Protein AF-A0A6P2C5F6-F1 (afdb_monomer_lite)

Foldseek 3Di:
DDQALAEEEDAAAADDPPVCRVPDDCPRHDDPVVNVVQCVVSVVDDGQEYEYENQQAFDWDQDPNHTYTYFHAQPAFDDCVVPNPPHHNDHDGWDWDDDSPDTDGDD

InterPro domains:
  IPR029052 Metallo-dependent phosphatase-like [SSF56300] (27-79)

pLDDT: mean 85.18, std 13.82, range [38.5, 95.38]

Organism: NCBI:txid2480626

Radius of gyration: 14.14 Å; chains: 1; bounding box: 36×21×36 Å

Secondary structure (DSSP, 8-state):
------EEEESS-S---HHHHHHS-TTTS--HHHHHHHHHHTTTPPPSEEEE-SSS-BEEEEETTEEEEEPPBSS-PPPTTTS--SSB--B-----EEETTEEE---

Structure (mmCIF, N/CA/C/O backbone):
data_AF-A0A6P2C5F6-F1
#
_entry.id   AF-A0A6P2C5F6-F1
#
loop_
_atom_site.group_PDB
_atom_site.id
_atom_site.type_symbol
_atom_site.label_atom_id
_atom_site.label_alt_id
_atom_site.label_comp_id
_atom_site.label_asym_id
_atom_site.label_entity_id
_atom_site.label_seq_id
_atom_site.pdbx_PDB_ins_code
_atom_site.Cartn_x
_atom_site.Cartn_y
_atom_site.Cartn_z
_atom_site.occupancy
_atom_site.B_iso_or_equiv
_atom_site.auth_seq_id
_atom_site.auth_comp_id
_atom_site.auth_asym_id
_atom_site.auth_atom_id
_atom_site.pdbx_PDB_model_num
ATOM 1 N N . MET A 1 1 ? -18.831 -4.381 18.316 1.00 40.81 1 MET A N 1
ATOM 2 C CA . MET A 1 1 ? -18.943 -3.696 17.008 1.00 40.81 1 MET A CA 1
ATOM 3 C C . MET A 1 1 ? -17.934 -2.549 17.002 1.00 40.81 1 MET A C 1
ATOM 5 O O . MET A 1 1 ? -18.033 -1.690 17.869 1.00 40.81 1 MET A O 1
ATOM 9 N N . ARG A 1 2 ? -16.885 -2.589 16.168 1.00 51.09 2 ARG A N 1
ATOM 10 C CA . ARG A 1 2 ? -15.777 -1.612 16.225 1.00 51.09 2 ARG A CA 1
ATOM 11 C C . ARG A 1 2 ? -16.107 -0.435 15.302 1.00 51.09 2 ARG A C 1
ATOM 13 O O . ARG A 1 2 ? -16.281 -0.639 14.106 1.00 51.09 2 ARG A O 1
ATOM 20 N N . ARG A 1 3 ? -16.250 0.773 15.857 1.00 53.28 3 ARG A N 1
ATOM 21 C CA . ARG A 1 3 ? -16.439 2.001 15.067 1.00 53.28 3 ARG A CA 1
ATOM 22 C C . ARG A 1 3 ? -15.180 2.248 14.216 1.00 53.28 3 ARG A C 1
ATOM 24 O O . ARG A 1 3 ? -14.089 2.111 14.769 1.00 53.28 3 ARG A O 1
ATOM 31 N N . PRO A 1 4 ? -15.285 2.601 12.922 1.00 55.50 4 PRO A N 1
ATOM 32 C CA . PRO A 1 4 ? -14.108 2.897 12.115 1.00 55.50 4 PRO A CA 1
ATOM 33 C C . PRO A 1 4 ? -13.413 4.157 12.643 1.00 55.50 4 PRO A C 1
ATOM 35 O O . PRO A 1 4 ? -13.956 5.259 12.578 1.00 55.50 4 PRO A O 1
ATOM 38 N N . THR A 1 5 ? -12.202 4.002 13.169 1.00 66.44 5 THR A N 1
ATOM 39 C CA . THR A 1 5 ? -11.335 5.092 13.638 1.00 66.44 5 THR A CA 1
ATOM 40 C C . THR A 1 5 ? -10.622 5.752 12.450 1.00 66.44 5 THR A C 1
ATOM 42 O O . THR A 1 5 ? -9.413 5.666 12.303 1.00 66.44 5 THR A O 1
ATOM 45 N N . GLY A 1 6 ? -11.378 6.392 11.555 1.00 72.81 6 GLY A N 1
ATOM 46 C CA . GLY A 1 6 ? -10.836 7.276 10.513 1.00 72.81 6 GLY A CA 1
ATOM 47 C C . GLY A 1 6 ? -10.011 6.617 9.393 1.00 72.81 6 GLY A C 1
ATOM 48 O O . GLY A 1 6 ? -9.825 5.401 9.335 1.00 72.81 6 GLY A O 1
ATOM 49 N N . CYS A 1 7 ? -9.546 7.462 8.468 1.00 78.38 7 CYS A N 1
ATOM 50 C CA . CYS A 1 7 ? -8.712 7.098 7.319 1.00 78.38 7 CYS A CA 1
ATOM 51 C C . CYS A 1 7 ? -7.407 7.906 7.339 1.00 78.38 7 CYS A C 1
ATOM 53 O O . CYS A 1 7 ? -7.411 9.064 7.757 1.00 78.38 7 CYS A O 1
ATOM 55 N N . ALA A 1 8 ? -6.316 7.332 6.832 1.00 80.62 8 ALA A N 1
ATOM 56 C CA . ALA A 1 8 ? -5.061 8.046 6.597 1.00 80.62 8 ALA A CA 1
ATOM 57 C C . ALA A 1 8 ? -4.654 7.972 5.118 1.00 80.62 8 ALA A C 1
ATOM 59 O O . ALA A 1 8 ? -4.820 6.940 4.471 1.00 80.62 8 ALA A O 1
ATOM 60 N N . TYR A 1 9 ? -4.088 9.061 4.598 1.00 82.25 9 TYR A N 1
ATOM 61 C CA . TYR A 1 9 ? -3.668 9.181 3.201 1.00 82.25 9 TYR A CA 1
ATOM 62 C C . TYR A 1 9 ? -2.192 9.538 3.133 1.00 82.25 9 TYR A C 1
ATOM 64 O O . TYR A 1 9 ? -1.746 10.456 3.825 1.00 82.25 9 TYR A O 1
ATOM 72 N N . HIS A 1 10 ? -1.427 8.840 2.294 1.00 83.31 10 HIS A N 1
ATOM 73 C CA . HIS A 1 10 ? -0.024 9.181 2.097 1.00 83.31 10 HIS A CA 1
ATOM 74 C C . HIS A 1 10 ? 0.554 8.679 0.771 1.00 83.31 10 HIS A C 1
ATOM 76 O O . HIS A 1 10 ? 0.206 7.608 0.300 1.00 83.31 10 HIS A O 1
ATOM 82 N N . ALA A 1 11 ? 1.523 9.396 0.192 1.00 84.00 11 ALA A N 1
ATOM 83 C CA . ALA A 1 11 ? 2.147 8.997 -1.070 1.00 84.00 11 ALA A CA 1
ATOM 84 C C . ALA A 1 11 ? 2.803 7.604 -1.007 1.00 84.00 11 ALA A C 1
ATOM 86 O O . ALA A 1 11 ? 2.570 6.784 -1.881 1.00 84.00 11 ALA A O 1
ATOM 87 N N . LYS A 1 12 ? 3.590 7.313 0.034 1.00 91.06 12 LYS A N 1
ATOM 88 C CA . LYS A 1 12 ? 4.237 6.006 0.270 1.00 91.06 12 LYS A CA 1
ATOM 89 C C . LYS A 1 12 ? 3.375 5.047 1.096 1.00 91.06 12 LYS A C 1
ATOM 91 O O . LYS A 1 12 ? 2.803 5.523 2.081 1.00 91.06 12 LYS A O 1
ATOM 96 N N . PRO A 1 13 ? 3.376 3.732 0.802 1.00 91.75 13 PRO A N 1
ATOM 97 C CA . PRO A 1 13 ? 2.719 2.752 1.649 1.00 91.75 13 PRO A CA 1
ATOM 98 C C . PRO A 1 13 ? 3.331 2.702 3.046 1.00 91.75 13 PRO A C 1
ATOM 100 O O . PRO A 1 13 ? 4.552 2.708 3.227 1.00 91.75 13 PRO A O 1
ATOM 103 N N . VAL A 1 14 ? 2.453 2.648 4.044 1.00 91.25 14 VAL A N 1
ATOM 104 C CA . VAL A 1 14 ? 2.843 2.642 5.458 1.00 91.25 14 VAL A CA 1
ATOM 105 C C . VAL A 1 14 ? 3.521 1.320 5.827 1.00 91.25 14 VAL A C 1
ATOM 107 O O . VAL A 1 14 ? 4.520 1.302 6.549 1.00 91.25 14 VAL A O 1
ATOM 110 N N . THR A 1 15 ? 3.003 0.205 5.319 1.00 91.31 15 THR A N 1
ATOM 111 C CA . THR A 1 15 ? 3.507 -1.133 5.630 1.00 91.31 15 THR A CA 1
ATOM 112 C C . THR A 1 15 ? 3.193 -2.125 4.506 1.00 91.31 15 THR A C 1
ATOM 114 O O . THR A 1 15 ? 2.517 -1.782 3.534 1.00 91.31 15 THR A O 1
ATOM 117 N N . ALA A 1 16 ? 3.723 -3.333 4.651 1.00 92.06 16 ALA A N 1
ATOM 118 C CA . ALA A 1 16 ? 3.529 -4.505 3.809 1.00 92.06 16 ALA A CA 1
ATOM 119 C C . ALA A 1 16 ? 3.732 -5.768 4.674 1.00 92.06 16 ALA A C 1
ATOM 121 O O . ALA A 1 16 ? 4.208 -5.646 5.809 1.00 92.06 16 ALA A O 1
ATOM 122 N N . PRO A 1 17 ? 3.407 -6.974 4.174 1.00 92.44 17 PRO A N 1
ATOM 123 C CA . PRO A 1 17 ? 3.755 -8.218 4.855 1.00 92.44 17 PRO A CA 1
ATOM 124 C C . PRO A 1 17 ? 5.244 -8.278 5.231 1.00 92.44 17 PRO A C 1
ATOM 126 O O . PRO A 1 17 ? 6.098 -7.801 4.483 1.00 92.44 17 PRO A O 1
ATOM 129 N N . GLY A 1 18 ? 5.561 -8.893 6.375 1.00 89.88 18 GLY A N 1
ATOM 130 C CA . GLY A 1 18 ? 6.914 -8.922 6.953 1.00 89.88 18 GLY A CA 1
ATOM 131 C C . GLY A 1 18 ? 8.045 -9.266 5.967 1.00 89.88 18 GLY A C 1
ATOM 132 O O . GLY A 1 18 ? 9.013 -8.506 5.903 1.00 89.88 18 GLY A O 1
ATOM 133 N N . PRO A 1 19 ? 7.928 -10.333 5.151 1.00 90.62 19 PRO A N 1
ATOM 134 C CA . PRO A 1 19 ? 8.947 -10.675 4.155 1.00 90.62 19 PRO A CA 1
ATOM 135 C C . PRO A 1 19 ? 9.161 -9.583 3.099 1.00 90.62 19 PRO A C 1
ATOM 137 O O . PRO A 1 19 ? 10.295 -9.282 2.737 1.00 90.62 19 PRO A O 1
ATOM 140 N N . GLU A 1 20 ? 8.087 -8.942 2.633 1.00 91.19 20 GLU A N 1
ATOM 141 C CA . GLU A 1 20 ? 8.166 -7.868 1.636 1.00 91.19 20 GLU A CA 1
ATOM 142 C C . GLU A 1 20 ? 8.764 -6.590 2.228 1.00 91.19 20 GLU A C 1
ATOM 144 O O . GLU A 1 20 ? 9.525 -5.885 1.562 1.00 91.19 20 GLU A O 1
ATOM 149 N N . LEU A 1 21 ? 8.431 -6.300 3.488 1.00 89.56 21 LEU A N 1
ATOM 150 C CA . LEU A 1 21 ? 8.971 -5.163 4.217 1.00 89.56 21 LEU A CA 1
ATOM 151 C C . LEU A 1 21 ? 10.476 -5.326 4.475 1.00 89.56 21 LEU A C 1
ATOM 153 O O . LEU A 1 21 ? 11.209 -4.346 4.371 1.00 89.56 21 LEU A O 1
ATOM 157 N N . ALA A 1 22 ? 10.928 -6.548 4.773 1.00 89.00 22 ALA A N 1
ATOM 158 C CA . ALA A 1 22 ? 12.336 -6.869 4.997 1.00 89.00 22 ALA A CA 1
ATOM 159 C C . ALA A 1 22 ? 13.157 -6.907 3.696 1.00 89.00 22 ALA A C 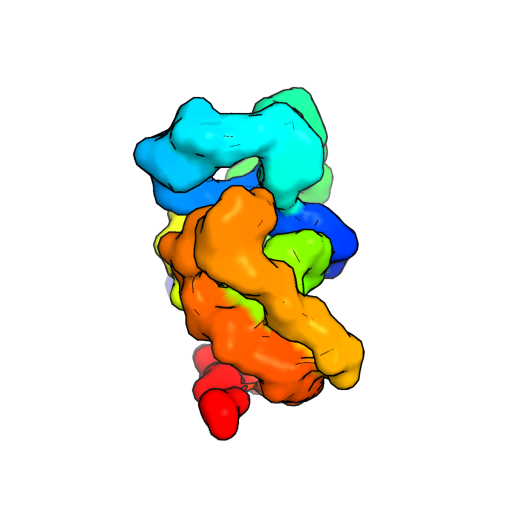1
ATOM 161 O O . ALA A 1 22 ? 14.299 -6.459 3.681 1.00 89.00 22 ALA A O 1
ATOM 162 N N . ALA A 1 23 ? 12.577 -7.412 2.602 1.00 89.62 23 ALA A N 1
ATOM 163 C CA . ALA A 1 23 ? 13.243 -7.497 1.299 1.00 89.62 23 ALA A CA 1
ATOM 164 C C . ALA A 1 23 ? 13.227 -6.170 0.512 1.00 89.62 23 ALA A C 1
ATOM 166 O O . ALA A 1 23 ? 13.926 -6.018 -0.492 1.00 89.62 23 ALA A O 1
ATOM 167 N N . GLY A 1 24 ? 12.380 -5.218 0.909 1.00 86.81 24 GLY A N 1
ATOM 168 C CA . GLY A 1 24 ? 12.231 -3.942 0.227 1.00 86.81 24 GLY A CA 1
ATOM 169 C C . GLY A 1 24 ? 13.394 -2.979 0.492 1.00 86.81 24 GLY A C 1
ATOM 170 O O . GLY A 1 24 ? 13.917 -2.925 1.603 1.00 86.81 24 GLY A O 1
ATOM 171 N N . PRO A 1 25 ? 13.772 -2.141 -0.489 1.00 91.00 25 PRO A N 1
ATOM 172 C CA . PRO A 1 25 ? 14.713 -1.065 -0.244 1.00 91.00 25 PRO A CA 1
ATOM 173 C C . PRO A 1 25 ? 14.105 -0.049 0.742 1.00 91.00 25 PRO A C 1
ATOM 175 O O . PRO A 1 25 ? 12.880 0.140 0.765 1.00 91.00 25 PRO A O 1
ATOM 178 N N . PRO A 1 26 ? 14.940 0.679 1.506 1.00 86.56 26 PRO A N 1
ATOM 179 C CA . PRO A 1 26 ? 14.495 1.502 2.636 1.00 86.56 26 PRO A CA 1
ATOM 180 C C . PRO A 1 26 ? 13.565 2.658 2.241 1.00 86.56 26 PRO A C 1
ATOM 182 O O . PRO A 1 26 ? 12.880 3.224 3.087 1.00 86.56 26 PRO A O 1
ATOM 185 N N . TYR A 1 27 ? 13.516 3.018 0.956 1.00 88.94 27 TYR A N 1
ATOM 186 C CA . TYR A 1 27 ? 12.665 4.090 0.448 1.00 88.94 27 TYR A CA 1
ATOM 187 C C . TYR A 1 27 ? 11.249 3.644 0.053 1.00 88.94 27 TY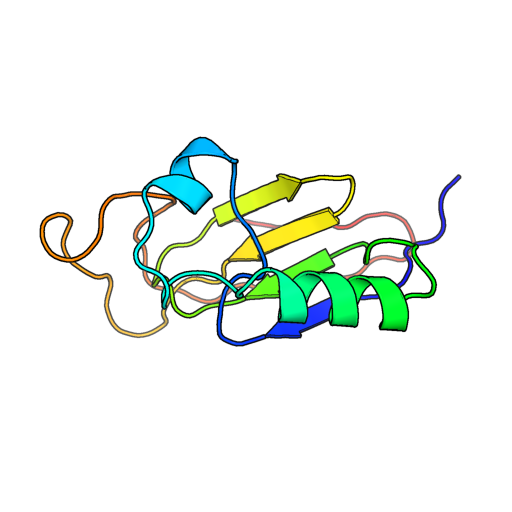R A C 1
ATOM 189 O O . TYR A 1 27 ? 10.410 4.529 -0.139 1.00 88.94 27 TYR A O 1
ATOM 197 N N . ARG A 1 28 ? 10.986 2.330 -0.074 1.00 92.94 28 ARG A N 1
ATOM 198 C CA . ARG A 1 28 ? 9.723 1.780 -0.608 1.00 92.94 28 ARG A CA 1
ATOM 199 C C . ARG A 1 28 ? 8.556 1.927 0.365 1.00 92.94 28 ARG A C 1
ATOM 201 O O . ARG A 1 28 ? 7.457 2.291 -0.045 1.00 92.94 28 ARG A O 1
ATOM 208 N N . PHE A 1 29 ? 8.807 1.654 1.639 1.00 93.75 29 PHE A N 1
ATOM 209 C CA . PHE A 1 29 ? 7.817 1.713 2.711 1.00 93.75 29 PHE A CA 1
ATOM 210 C C . PHE A 1 29 ? 8.187 2.791 3.721 1.00 93.75 29 PHE A C 1
ATOM 212 O O . PHE A 1 29 ? 9.292 3.335 3.702 1.00 93.75 29 PHE A O 1
ATOM 219 N N . TRP A 1 30 ? 7.267 3.107 4.627 1.00 93.06 30 TRP A N 1
ATOM 220 C CA . TRP A 1 30 ? 7.607 3.976 5.746 1.00 93.06 30 TRP A CA 1
ATOM 221 C C . TRP A 1 30 ? 8.685 3.361 6.642 1.00 93.06 30 TRP A C 1
ATOM 223 O O . TRP A 1 30 ? 8.654 2.157 6.912 1.00 93.06 30 TRP A O 1
ATOM 233 N N . PRO A 1 31 ? 9.601 4.183 7.178 1.00 90.75 31 PRO A N 1
ATOM 234 C CA . PRO A 1 31 ? 10.505 3.732 8.218 1.00 90.75 31 PRO A CA 1
ATOM 235 C C . PRO A 1 31 ? 9.729 3.496 9.524 1.00 90.75 31 PRO A C 1
ATOM 237 O O . PRO A 1 31 ? 8.730 4.162 9.815 1.00 90.75 31 PRO A O 1
ATOM 240 N N . THR A 1 32 ? 10.211 2.565 10.349 1.00 89.44 32 THR A N 1
ATOM 241 C CA . THR A 1 32 ? 9.560 2.174 11.614 1.00 89.44 32 THR A CA 1
ATOM 242 C C . THR A 1 32 ? 9.229 3.351 12.547 1.00 89.44 32 THR A C 1
ATOM 244 O O . THR A 1 32 ? 8.102 3.386 13.043 1.00 89.44 32 THR A O 1
ATOM 247 N N . PRO A 1 33 ? 10.100 4.364 12.743 1.00 91.12 33 PRO A N 1
ATOM 248 C CA . PRO A 1 33 ? 9.763 5.517 13.582 1.00 91.12 33 PRO A CA 1
ATOM 249 C C . PRO A 1 33 ? 8.524 6.291 13.105 1.00 91.12 33 PRO A C 1
ATOM 251 O O . PRO A 1 33 ? 7.716 6.731 13.924 1.00 91.12 33 PRO A O 1
ATOM 254 N N . ALA A 1 34 ? 8.329 6.416 11.788 1.00 90.25 34 ALA A N 1
ATOM 255 C CA . ALA A 1 34 ? 7.162 7.093 11.224 1.00 90.25 34 ALA A CA 1
ATOM 256 C C . ALA A 1 34 ? 5.874 6.290 11.467 1.00 90.25 34 ALA A C 1
ATOM 258 O O . ALA A 1 34 ? 4.849 6.870 11.824 1.00 90.25 34 ALA A O 1
ATOM 259 N N . ARG A 1 35 ? 5.939 4.954 11.360 1.00 89.06 35 ARG A N 1
ATOM 260 C CA . ARG A 1 35 ? 4.815 4.062 11.698 1.00 89.06 35 ARG A CA 1
ATOM 261 C C . ARG A 1 35 ? 4.406 4.181 13.166 1.00 89.06 35 ARG A C 1
ATOM 263 O O . ARG A 1 35 ? 3.223 4.322 13.459 1.00 89.06 35 ARG A O 1
ATOM 270 N N . ILE A 1 36 ? 5.379 4.190 14.080 1.00 88.50 36 ILE A N 1
ATOM 271 C CA . ILE A 1 36 ? 5.128 4.354 15.521 1.00 88.50 36 ILE A CA 1
ATOM 272 C C . ILE A 1 36 ? 4.469 5.709 15.799 1.00 88.50 36 ILE A C 1
ATOM 274 O O . ILE A 1 36 ? 3.509 5.790 16.564 1.00 88.50 36 ILE A O 1
ATOM 278 N N . ARG A 1 37 ? 4.953 6.780 15.159 1.00 89.38 37 ARG A N 1
ATOM 279 C CA . ARG A 1 37 ? 4.361 8.115 15.302 1.00 89.38 37 ARG A CA 1
ATOM 280 C C . ARG A 1 37 ? 2.914 8.149 14.811 1.00 89.38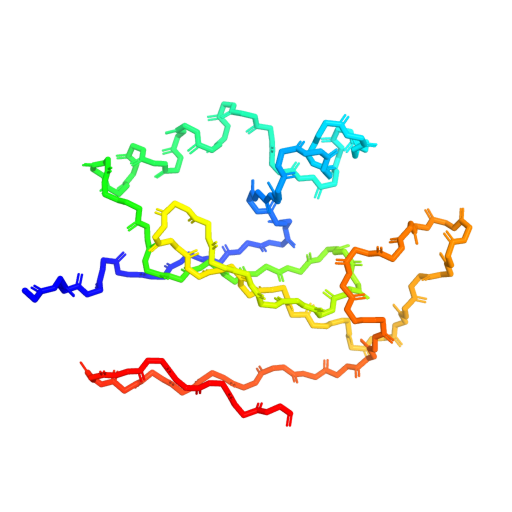 37 ARG A C 1
ATOM 282 O O . ARG A 1 37 ? 2.076 8.731 15.490 1.00 89.38 37 ARG A O 1
ATOM 289 N N . LEU A 1 38 ? 2.617 7.508 13.681 1.00 86.62 38 LEU A N 1
ATOM 290 C CA . LEU A 1 38 ? 1.251 7.402 13.167 1.00 86.62 38 LEU A CA 1
ATOM 291 C C . LEU A 1 38 ? 0.340 6.668 14.154 1.00 86.62 38 LEU A C 1
ATOM 293 O O . LEU A 1 38 ? -0.712 7.189 14.501 1.00 86.62 38 LEU A O 1
ATOM 297 N N . ALA A 1 39 ? 0.770 5.514 14.670 1.00 86.50 39 ALA A N 1
ATOM 298 C CA . ALA A 1 39 ? -0.004 4.762 15.658 1.00 86.50 39 ALA A CA 1
ATOM 299 C C . ALA A 1 39 ? -0.320 5.601 16.911 1.00 86.50 39 ALA A C 1
ATOM 301 O O . ALA A 1 39 ? -1.436 5.557 17.427 1.00 86.50 39 ALA A O 1
ATOM 302 N N . ARG A 1 40 ? 0.632 6.426 17.371 1.00 87.94 40 ARG A N 1
ATOM 303 C CA . ARG A 1 40 ? 0.418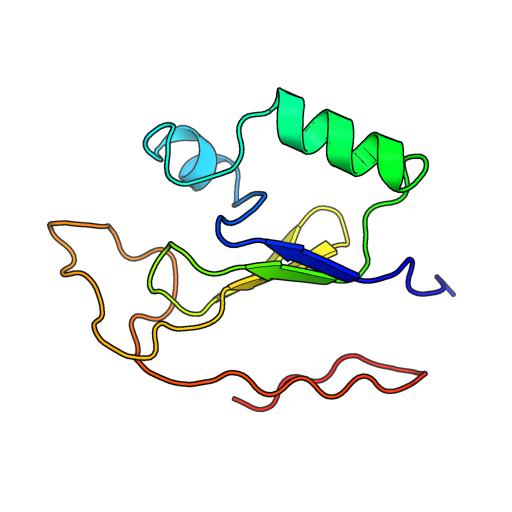 7.355 18.494 1.00 87.94 40 ARG A CA 1
ATOM 304 C C . ARG A 1 40 ? -0.627 8.432 18.188 1.00 87.94 40 ARG A C 1
ATOM 306 O O . ARG A 1 40 ? -1.412 8.751 19.072 1.00 87.94 40 ARG A O 1
ATOM 313 N N . LEU A 1 41 ? -0.669 8.965 16.962 1.00 87.44 41 LEU A N 1
ATOM 314 C CA . LEU A 1 41 ? -1.662 9.977 16.565 1.00 87.44 41 LEU A CA 1
ATOM 315 C C . LEU A 1 41 ? -3.100 9.449 16.614 1.00 87.44 41 LEU A C 1
ATOM 317 O O . LEU A 1 41 ? -4.013 10.210 16.908 1.00 87.44 41 LEU A O 1
ATOM 321 N N . PHE A 1 42 ? -3.297 8.151 16.387 1.00 84.81 42 PHE A N 1
ATOM 322 C CA . PHE A 1 42 ? -4.602 7.503 16.531 1.00 84.81 42 PHE A CA 1
ATOM 323 C C . PHE A 1 42 ? -4.838 6.921 17.941 1.00 84.81 42 PHE A C 1
ATOM 325 O O . PHE A 1 42 ? -5.688 6.050 18.135 1.00 84.81 42 PHE A O 1
ATOM 332 N N . GLY A 1 43 ? -4.075 7.365 18.946 1.00 86.31 43 GLY A N 1
ATOM 333 C CA . GLY A 1 43 ? -4.241 6.916 20.331 1.00 86.31 43 GLY A CA 1
ATOM 334 C C . GLY A 1 43 ? -3.991 5.416 20.518 1.00 86.31 43 GLY A C 1
ATOM 335 O O . GLY A 1 43 ? -4.641 4.783 21.343 1.00 86.31 43 GLY A O 1
ATOM 336 N N . GLY A 1 44 ? -3.108 4.822 19.709 1.00 81.56 44 GLY A N 1
ATOM 337 C CA . GLY A 1 44 ? -2.825 3.383 19.721 1.00 81.56 44 GLY A CA 1
ATOM 338 C C . GLY A 1 44 ? -3.879 2.522 19.022 1.00 81.56 44 GLY A C 1
ATOM 339 O O . GLY A 1 44 ? -3.677 1.320 18.869 1.00 81.56 44 GLY A O 1
ATOM 340 N N . THR A 1 45 ? -4.979 3.112 18.551 1.00 84.19 45 THR A N 1
ATOM 341 C CA . THR A 1 45 ? -5.973 2.401 17.747 1.00 84.19 45 THR A CA 1
ATOM 342 C C . THR A 1 45 ? -5.585 2.514 16.275 1.00 84.19 45 THR A C 1
ATOM 344 O O . THR A 1 45 ? -5.492 3.627 15.778 1.00 84.19 45 THR A O 1
ATOM 347 N N . PRO A 1 46 ? -5.354 1.418 15.535 1.00 82.00 46 PRO A N 1
ATOM 348 C CA . PRO A 1 46 ? -5.051 1.530 14.114 1.00 82.00 46 PRO A CA 1
ATOM 349 C C . PRO A 1 46 ? -6.205 2.199 13.338 1.00 82.00 46 PRO A C 1
ATOM 351 O O . PRO A 1 46 ? -7.377 1.994 13.696 1.00 82.00 46 PRO A O 1
ATOM 354 N N . PRO A 1 47 ? -5.899 2.990 12.289 1.00 88.00 47 PRO A N 1
ATOM 355 C CA . PRO A 1 47 ? -6.919 3.500 11.382 1.00 88.00 47 PRO A CA 1
ATOM 356 C C . PRO A 1 47 ? -7.665 2.345 10.707 1.00 88.00 47 PRO A C 1
ATOM 358 O O . PRO A 1 47 ? -7.123 1.257 10.544 1.00 88.00 47 PRO A O 1
ATOM 361 N N . ALA A 1 48 ? -8.908 2.575 10.287 1.00 88.94 48 ALA A N 1
ATOM 362 C CA . ALA A 1 48 ? -9.664 1.537 9.581 1.00 88.94 48 ALA A CA 1
ATOM 363 C C . ALA A 1 48 ? -9.145 1.326 8.148 1.00 88.94 48 ALA A C 1
ATOM 365 O O . ALA A 1 48 ? -9.155 0.207 7.642 1.00 88.94 48 ALA A O 1
ATOM 366 N N . LEU A 1 49 ? -8.677 2.405 7.511 1.00 90.56 49 LEU A N 1
ATOM 367 C CA . LEU A 1 49 ? -8.191 2.407 6.135 1.00 90.56 49 LEU A CA 1
ATOM 368 C C . LEU A 1 49 ? -6.976 3.332 5.979 1.00 90.56 49 LEU A C 1
ATOM 370 O O . LEU A 1 49 ? -6.964 4.470 6.452 1.00 90.56 49 LEU A O 1
ATOM 374 N N . VAL A 1 50 ? -5.974 2.859 5.249 1.00 93.06 50 VAL A N 1
ATOM 375 C CA . VAL A 1 50 ? -4.800 3.609 4.806 1.00 93.06 50 VAL A CA 1
ATOM 376 C C . VAL A 1 50 ? -4.745 3.556 3.289 1.00 93.06 50 VAL A C 1
ATOM 378 O O . VAL A 1 50 ? -4.649 2.477 2.709 1.00 93.06 50 VAL A O 1
ATOM 381 N N . ILE A 1 51 ? -4.761 4.718 2.644 1.00 94.00 51 ILE A N 1
ATOM 382 C CA . ILE A 1 51 ? -4.681 4.832 1.186 1.00 94.00 51 ILE A CA 1
ATOM 383 C C . ILE A 1 51 ? -3.314 5.380 0.797 1.00 94.00 51 ILE A C 1
ATOM 385 O O . ILE A 1 51 ? -2.873 6.408 1.322 1.00 94.00 51 ILE A O 1
ATOM 389 N N . SER A 1 52 ? -2.635 4.697 -0.124 1.00 94.50 52 SER A N 1
ATOM 390 C CA . SER A 1 52 ? -1.292 5.079 -0.553 1.00 94.50 52 SER A CA 1
ATOM 391 C C . SER A 1 52 ? -0.975 4.816 -2.015 1.00 94.50 52 SER A C 1
ATOM 393 O O . SER A 1 52 ? -1.626 3.999 -2.644 1.00 94.50 52 SER A O 1
ATOM 395 N N . GLY A 1 53 ? 0.050 5.478 -2.553 1.00 91.38 53 GLY A N 1
ATOM 396 C CA . GLY A 1 53 ? 0.550 5.278 -3.918 1.00 91.38 53 GLY A CA 1
ATOM 397 C C . GLY A 1 53 ? 2.015 4.831 -3.937 1.00 91.38 53 GLY A C 1
ATOM 398 O O . GLY A 1 53 ? 2.395 3.892 -3.241 1.00 91.38 53 GLY A O 1
ATOM 399 N N . HIS A 1 54 ? 2.846 5.522 -4.728 1.00 93.88 54 HIS A N 1
ATOM 400 C CA . HIS A 1 54 ? 4.312 5.378 -4.842 1.00 93.88 54 HIS A CA 1
ATOM 401 C C . HIS A 1 54 ? 4.837 4.077 -5.459 1.00 93.88 54 HIS A C 1
ATOM 403 O O . HIS A 1 54 ? 5.842 4.111 -6.160 1.00 93.88 54 HIS A O 1
ATOM 409 N N . VAL A 1 55 ? 4.180 2.940 -5.247 1.00 92.69 55 VAL A N 1
ATOM 410 C CA . VAL A 1 55 ? 4.653 1.647 -5.763 1.00 92.69 55 VAL A CA 1
ATOM 411 C C . VAL A 1 55 ? 4.166 1.332 -7.175 1.00 92.69 55 VAL A C 1
ATOM 413 O O . VAL A 1 55 ? 4.560 0.314 -7.714 1.00 92.69 55 VAL A O 1
ATOM 416 N N . HIS A 1 56 ? 3.334 2.177 -7.797 1.00 94.50 56 HIS A N 1
ATOM 417 C CA . HIS A 1 56 ? 2.822 1.966 -9.166 1.00 94.50 56 HIS A CA 1
ATOM 418 C C . HIS A 1 56 ? 2.122 0.602 -9.356 1.00 94.50 56 HIS A C 1
ATOM 420 O O . HIS A 1 56 ? 2.065 0.058 -10.458 1.00 94.50 56 HIS A O 1
ATOM 426 N N . GLN A 1 57 ? 1.594 0.046 -8.266 1.00 94.69 57 GLN A N 1
ATOM 427 C CA . GLN A 1 57 ? 0.937 -1.252 -8.208 1.00 94.69 57 GLN A CA 1
ATOM 428 C C . GLN A 1 57 ? -0.314 -1.118 -7.349 1.00 94.69 57 GLN A C 1
ATOM 430 O O . GLN A 1 57 ? -0.258 -0.580 -6.244 1.00 94.69 57 GLN A O 1
ATOM 435 N N . TYR A 1 58 ? -1.437 -1.612 -7.861 1.00 95.38 58 TYR A N 1
ATOM 436 C CA . TYR A 1 58 ? -2.678 -1.695 -7.110 1.00 95.38 58 TYR A CA 1
ATOM 437 C C . TYR A 1 58 ? -2.638 -2.886 -6.161 1.00 95.38 58 TYR A C 1
ATOM 439 O O . TYR A 1 58 ? -2.302 -4.000 -6.566 1.00 95.38 58 TYR A O 1
ATOM 447 N N . ARG A 1 59 ? -3.027 -2.686 -4.906 1.00 95.31 59 ARG A N 1
ATOM 448 C CA . ARG A 1 59 ? -3.176 -3.792 -3.958 1.00 95.31 59 ARG A CA 1
ATOM 449 C C . ARG A 1 59 ? -4.111 -3.403 -2.828 1.00 95.31 59 ARG A C 1
ATOM 451 O O . ARG A 1 59 ? -4.042 -2.283 -2.343 1.00 95.31 59 ARG A O 1
ATOM 458 N N . LEU A 1 60 ? -4.947 -4.335 -2.390 1.00 94.75 60 LEU A N 1
ATOM 459 C CA . LEU A 1 60 ? -5.708 -4.217 -1.151 1.00 94.75 60 LEU A CA 1
ATOM 460 C C . LEU A 1 60 ? -5.252 -5.332 -0.212 1.00 94.75 60 LEU A C 1
ATOM 462 O O . LEU A 1 60 ? -5.219 -6.496 -0.606 1.00 94.75 60 LEU A O 1
ATOM 466 N N . LEU A 1 61 ? -4.854 -4.965 0.999 1.00 94.25 61 LEU A N 1
ATOM 467 C CA . LEU A 1 61 ? -4.351 -5.883 2.021 1.00 94.25 61 LEU A CA 1
ATOM 468 C C . LEU A 1 61 ? -4.889 -5.465 3.381 1.00 94.25 61 LEU A C 1
ATOM 470 O O . LEU A 1 61 ? -4.897 -4.282 3.687 1.00 94.25 61 LEU A O 1
ATOM 474 N N . CYS A 1 62 ? -5.277 -6.429 4.208 1.00 93.56 62 CYS A N 1
ATOM 475 C CA . CYS A 1 62 ? -5.633 -6.176 5.598 1.00 93.56 62 CYS A CA 1
ATOM 476 C C . CYS A 1 62 ? -4.450 -6.577 6.486 1.00 93.56 62 CYS A C 1
ATOM 478 O O . CYS A 1 62 ? -4.038 -7.737 6.467 1.00 93.56 62 CYS A O 1
ATOM 480 N N . LEU A 1 63 ? -3.879 -5.624 7.225 1.00 91.75 63 LEU A N 1
ATOM 481 C CA . LEU A 1 63 ? -2.748 -5.841 8.133 1.00 91.75 63 LEU A CA 1
ATOM 482 C C . LEU A 1 63 ? -3.066 -5.207 9.484 1.00 91.75 63 LEU A C 1
ATOM 484 O O . LEU A 1 63 ? -3.471 -4.049 9.542 1.00 91.75 63 LEU A O 1
ATOM 488 N N . ASP A 1 64 ? -2.916 -5.971 10.566 1.00 87.56 64 ASP A N 1
ATOM 489 C CA . ASP A 1 64 ? -3.169 -5.512 11.941 1.00 87.56 64 ASP A CA 1
ATOM 490 C C . ASP A 1 64 ? -4.542 -4.824 12.122 1.00 87.56 64 ASP A C 1
ATOM 492 O O . ASP A 1 64 ? -4.698 -3.854 12.866 1.00 87.56 64 ASP A O 1
ATOM 496 N N . GLY A 1 65 ? -5.558 -5.314 11.399 1.00 87.00 65 GLY A N 1
ATOM 497 C CA . GLY A 1 65 ? -6.918 -4.767 11.415 1.00 87.00 65 GLY A CA 1
ATOM 498 C C . GLY A 1 65 ? -7.101 -3.443 10.660 1.00 87.00 65 GLY A C 1
ATOM 499 O O . GLY A 1 65 ? -8.134 -2.800 10.837 1.00 87.00 65 GLY A O 1
ATOM 500 N N . THR A 1 66 ? -6.120 -3.043 9.847 1.00 90.44 66 THR A N 1
ATOM 501 C CA . THR A 1 66 ? -6.159 -1.887 8.940 1.00 90.44 66 THR A CA 1
ATOM 502 C C . THR A 1 66 ? -6.234 -2.367 7.499 1.00 90.44 66 THR A C 1
ATOM 504 O O . THR A 1 66 ? -5.385 -3.150 7.065 1.00 90.44 66 THR A O 1
ATOM 507 N N . ASP A 1 67 ? -7.184 -1.853 6.723 1.00 93.19 67 ASP A N 1
ATOM 508 C CA . ASP A 1 67 ? -7.147 -2.021 5.273 1.00 93.19 67 ASP A CA 1
ATOM 509 C C . ASP A 1 67 ? -6.114 -1.063 4.671 1.00 93.19 67 ASP A C 1
ATOM 511 O O . ASP A 1 67 ? -6.112 0.136 4.926 1.00 93.19 67 ASP A O 1
ATOM 515 N N . HIS A 1 68 ? -5.215 -1.586 3.852 1.00 94.38 68 HIS A N 1
ATOM 516 C CA . HIS A 1 68 ? -4.194 -0.848 3.127 1.00 94.38 68 HIS A CA 1
ATOM 517 C C . HIS A 1 68 ? -4.516 -0.915 1.637 1.00 94.38 68 HIS A C 1
ATOM 519 O O . HIS A 1 68 ? -4.310 -1.941 0.988 1.00 94.38 68 HIS A O 1
ATOM 525 N N . LEU A 1 69 ? -5.024 0.191 1.099 1.00 95.00 69 LEU A N 1
ATOM 526 C CA . LEU A 1 69 ? -5.309 0.359 -0.318 1.00 95.00 69 LEU A CA 1
ATOM 527 C C . LEU A 1 69 ? -4.137 1.064 -1.000 1.00 95.00 69 LEU A C 1
ATOM 529 O O . LEU A 1 69 ? -3.905 2.256 -0.806 1.00 95.00 69 LEU A O 1
ATOM 533 N N . TRP A 1 70 ? -3.415 0.338 -1.842 1.00 95.19 70 TRP A N 1
ATOM 534 C CA . TRP A 1 70 ? -2.442 0.903 -2.764 1.00 95.19 70 TRP A CA 1
ATOM 535 C C . TRP A 1 70 ? -3.163 1.254 -4.059 1.00 95.19 70 TRP A C 1
ATOM 537 O O . TRP A 1 70 ? -3.659 0.368 -4.756 1.00 95.19 70 TRP A O 1
ATOM 547 N N . VAL A 1 71 ? -3.277 2.545 -4.358 1.00 94.44 71 VAL A N 1
ATOM 548 C CA . VAL A 1 71 ? -3.912 3.024 -5.586 1.00 94.44 71 VAL A CA 1
ATOM 549 C C . VAL A 1 71 ? -2.971 2.833 -6.779 1.00 94.44 71 VAL A C 1
ATOM 551 O O . VAL A 1 71 ? -1.752 2.992 -6.633 1.00 94.44 71 VAL A O 1
ATOM 554 N N . PRO A 1 72 ? -3.506 2.471 -7.960 1.00 92.75 72 PRO A N 1
ATOM 555 C CA . PRO A 1 72 ? -2.695 2.339 -9.161 1.00 92.75 72 PRO A CA 1
ATOM 556 C C . PRO A 1 72 ? -2.098 3.690 -9.573 1.00 92.75 72 PRO A C 1
ATOM 558 O O . PRO A 1 72 ? -2.565 4.761 -9.188 1.00 92.75 72 PRO A O 1
ATOM 561 N N . THR A 1 73 ? -1.056 3.625 -10.393 1.00 90.75 73 THR A N 1
ATOM 562 C CA . THR A 1 73 ? -0.538 4.789 -11.121 1.00 90.75 73 THR A CA 1
ATOM 563 C C . THR A 1 73 ? -1.512 5.204 -12.225 1.00 90.75 73 THR A C 1
ATOM 565 O O . THR A 1 73 ? -2.177 4.355 -12.809 1.00 90.75 73 THR A O 1
ATOM 568 N N . THR A 1 74 ? -1.590 6.491 -12.555 1.00 91.75 74 THR A N 1
ATOM 569 C CA . THR A 1 74 ? -2.368 6.970 -13.713 1.00 91.75 74 THR A CA 1
ATOM 570 C C . THR A 1 74 ? -1.550 7.015 -15.001 1.00 91.75 74 THR A C 1
ATOM 572 O O . THR A 1 74 ? -2.119 7.219 -16.068 1.00 91.75 74 THR A O 1
ATOM 575 N N . TRP A 1 75 ? -0.229 6.828 -14.919 1.00 89.94 75 TRP A N 1
ATOM 576 C CA . TRP A 1 75 ? 0.673 7.038 -16.049 1.00 89.94 75 TRP A CA 1
ATOM 577 C C . TRP A 1 75 ? 1.335 5.747 -16.522 1.00 89.94 75 TRP A C 1
ATOM 579 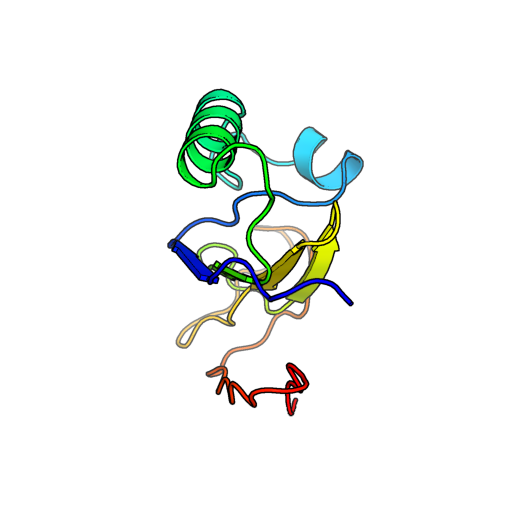O O . TRP A 1 75 ? 0.974 5.218 -17.570 1.00 89.94 75 TRP A O 1
ATOM 589 N N . ALA A 1 76 ? 2.305 5.242 -15.761 1.00 88.25 76 ALA A N 1
ATOM 590 C CA . ALA A 1 76 ? 3.129 4.120 -16.186 1.00 88.25 76 ALA A CA 1
ATOM 591 C C . ALA A 1 76 ? 3.386 3.149 -15.042 1.00 88.25 76 ALA A C 1
ATOM 593 O O . ALA A 1 76 ? 3.701 3.556 -13.923 1.00 88.25 76 ALA A O 1
ATOM 594 N N . VAL A 1 77 ? 3.300 1.861 -15.347 1.00 94.81 77 VAL A N 1
ATOM 595 C CA . VAL A 1 77 ? 3.708 0.769 -14.465 1.00 94.81 77 VAL A CA 1
ATOM 596 C C . VAL A 1 77 ? 5.216 0.543 -14.609 1.00 94.81 77 VAL A C 1
ATOM 598 O O . VAL A 1 77 ? 5.748 0.585 -15.715 1.00 94.81 77 VAL A O 1
ATOM 601 N N . LEU A 1 78 ? 5.911 0.276 -13.500 1.00 92.94 78 LEU A N 1
ATOM 602 C CA . LEU A 1 78 ? 7.337 -0.061 -13.533 1.00 92.94 78 LEU A CA 1
ATOM 603 C C . LEU A 1 78 ? 7.565 -1.504 -14.029 1.00 92.94 78 LEU A C 1
ATOM 605 O O . LEU A 1 78 ? 6.863 -2.408 -13.563 1.00 92.94 78 LEU A O 1
ATOM 609 N N . PRO A 1 79 ? 8.566 -1.765 -14.892 1.00 92.31 79 PRO A N 1
ATOM 610 C CA . PRO A 1 79 ? 8.941 -3.123 -15.290 1.00 92.31 79 PRO A CA 1
ATOM 611 C C . PRO A 1 79 ? 9.379 -4.000 -14.108 1.00 92.31 79 PRO A C 1
ATOM 613 O O . PRO A 1 79 ? 9.859 -3.497 -13.091 1.00 92.31 79 PRO A O 1
ATOM 616 N N . ASP A 1 80 ? 9.259 -5.321 -14.244 1.00 93.75 80 ASP A N 1
ATOM 617 C CA . ASP A 1 80 ? 9.576 -6.291 -13.177 1.00 93.75 80 ASP A CA 1
ATOM 618 C C . ASP A 1 80 ? 11.036 -6.243 -12.720 1.00 93.75 80 ASP A C 1
ATOM 620 O O . ASP A 1 80 ? 11.314 -6.360 -11.529 1.00 93.75 80 ASP A O 1
ATOM 624 N N . HIS A 1 81 ? 11.960 -5.984 -13.646 1.00 92.00 81 HIS A N 1
ATOM 625 C CA . HIS A 1 81 ? 13.382 -5.847 -13.331 1.00 92.00 81 HIS A CA 1
ATOM 626 C C . HIS A 1 81 ? 13.710 -4.559 -12.553 1.00 92.00 81 HIS A C 1
ATOM 628 O O . HIS A 1 81 ? 14.721 -4.510 -11.860 1.00 92.00 81 HIS A O 1
ATOM 634 N N . VAL A 1 82 ? 12.869 -3.520 -12.645 1.00 91.56 82 VAL A N 1
ATOM 635 C CA . VAL A 1 82 ? 13.022 -2.269 -11.876 1.00 91.56 82 VAL A CA 1
ATOM 636 C C . VAL A 1 82 ? 12.385 -2.409 -10.499 1.00 91.56 82 VAL A C 1
ATOM 638 O O . VAL A 1 82 ? 12.919 -1.938 -9.493 1.00 91.56 82 VAL A O 1
ATOM 641 N N . GLN A 1 83 ? 11.215 -3.043 -10.443 1.00 92.00 83 GLN A N 1
ATOM 642 C CA . GLN A 1 83 ? 10.502 -3.274 -9.200 1.00 92.00 83 GLN A CA 1
ATOM 643 C C . GLN A 1 83 ? 9.758 -4.613 -9.255 1.00 92.00 83 GLN A C 1
ATOM 645 O O . GLN A 1 83 ? 8.923 -4.794 -10.148 1.00 92.00 83 GLN A O 1
ATOM 650 N N . PRO A 1 84 ? 9.984 -5.516 -8.280 1.00 91.88 84 PRO A N 1
ATOM 651 C CA . PRO A 1 84 ? 9.303 -6.801 -8.243 1.00 91.88 84 PRO A CA 1
ATOM 652 C C . PRO A 1 84 ? 7.786 -6.622 -8.132 1.00 91.88 84 PRO A C 1
ATOM 654 O O . PRO A 1 84 ? 7.286 -5.604 -7.636 1.00 91.88 84 PRO A O 1
ATOM 657 N N . VAL A 1 85 ? 7.052 -7.630 -8.595 1.00 94.38 85 VAL A N 1
ATOM 658 C CA . VAL A 1 85 ? 5.594 -7.672 -8.491 1.00 94.38 85 VAL A CA 1
ATOM 659 C C . VAL A 1 85 ? 5.214 -7.905 -7.029 1.00 94.38 85 VAL A C 1
ATOM 661 O O . VAL A 1 85 ? 5.452 -8.972 -6.474 1.00 94.38 85 VAL A O 1
ATOM 664 N N . LEU A 1 86 ? 4.654 -6.875 -6.401 1.00 93.50 86 LEU A N 1
ATOM 665 C CA . LEU A 1 86 ? 4.113 -6.910 -5.041 1.00 93.50 86 LEU A CA 1
ATOM 666 C C . LEU A 1 86 ? 2.581 -6.890 -5.064 1.00 93.50 86 LEU A C 1
ATOM 668 O O . LEU A 1 86 ? 1.946 -7.390 -4.146 1.00 93.50 86 LEU A O 1
ATOM 672 N N . GLY A 1 87 ? 1.982 -6.308 -6.103 1.00 93.81 87 GLY A N 1
ATOM 673 C CA . GLY A 1 87 ? 0.544 -6.234 -6.336 1.00 93.81 87 GLY A CA 1
ATOM 674 C C . GLY A 1 87 ? 0.222 -6.238 -7.831 1.00 93.81 87 GLY A C 1
ATOM 675 O O . GLY A 1 87 ? 1.045 -6.610 -8.663 1.00 93.81 87 GLY A O 1
ATOM 676 N N . ALA A 1 88 ? -0.984 -5.809 -8.192 1.00 95.38 88 ALA A N 1
ATOM 677 C CA . ALA A 1 88 ? -1.415 -5.745 -9.581 1.00 95.38 88 ALA A CA 1
ATOM 678 C C . ALA A 1 88 ? -0.773 -4.554 -10.308 1.00 95.38 88 ALA A C 1
ATOM 680 O O . ALA A 1 88 ? -1.015 -3.386 -9.991 1.00 95.38 88 ALA A O 1
ATOM 681 N N . LYS A 1 89 ? 0.019 -4.857 -11.330 1.00 94.88 89 LYS A N 1
ATOM 682 C CA . LYS A 1 89 ? 0.670 -3.899 -12.221 1.00 94.88 89 LYS A CA 1
ATOM 683 C C . LYS A 1 89 ? -0.308 -3.396 -13.286 1.00 94.88 89 LYS A C 1
ATOM 685 O O . LYS A 1 89 ? -0.464 -4.012 -14.333 1.00 94.88 89 LYS A O 1
ATOM 690 N N . ARG A 1 90 ? -0.998 -2.286 -13.003 1.00 93.75 90 ARG A N 1
ATOM 691 C CA . ARG A 1 90 ? -1.970 -1.659 -13.916 1.00 93.75 90 ARG A CA 1
ATOM 692 C C . ARG A 1 90 ? -2.030 -0.146 -13.737 1.00 93.75 90 ARG A C 1
ATOM 694 O O . ARG A 1 90 ? -1.842 0.343 -12.621 1.00 93.75 90 ARG A O 1
ATOM 701 N N . CYS A 1 91 ? -2.339 0.566 -14.817 1.00 95.38 91 CYS A N 1
ATOM 702 C CA . CYS A 1 91 ? -2.731 1.969 -14.736 1.00 95.38 91 CYS A CA 1
ATOM 703 C C . CYS A 1 91 ? -4.227 2.087 -14.421 1.00 95.38 91 CYS A C 1
ATOM 705 O O . CYS A 1 91 ? -5.013 1.224 -14.814 1.00 95.38 91 CYS A O 1
ATOM 707 N N . GLY A 1 92 ? -4.629 3.144 -13.721 1.00 93.06 92 GLY A N 1
ATOM 708 C CA . GLY A 1 92 ? -6.038 3.419 -13.463 1.00 93.06 92 GLY A CA 1
ATOM 709 C C . GLY A 1 92 ? -6.270 4.438 -12.357 1.00 93.06 92 GLY A C 1
ATOM 710 O O . GLY A 1 92 ? -5.346 5.093 -11.881 1.00 93.06 92 GLY A O 1
ATOM 711 N N . ILE A 1 93 ? -7.527 4.528 -11.935 1.00 90.88 93 ILE A N 1
ATOM 712 C CA . ILE A 1 93 ? -7.976 5.300 -10.776 1.00 90.88 93 ILE A CA 1
ATOM 713 C C . ILE A 1 93 ? -8.734 4.370 -9.826 1.00 90.88 93 ILE A C 1
ATOM 715 O O . ILE A 1 93 ? -9.289 3.362 -10.258 1.00 90.88 93 ILE A O 1
ATOM 719 N N . ALA A 1 94 ? -8.752 4.693 -8.534 1.00 89.31 94 ALA A N 1
ATOM 720 C CA . ALA A 1 94 ? -9.568 3.987 -7.551 1.00 89.31 94 ALA A CA 1
ATOM 721 C C . ALA A 1 94 ? -10.657 4.927 -7.028 1.00 89.31 94 ALA A C 1
ATOM 723 O O . ALA A 1 94 ? -10.356 6.038 -6.589 1.00 89.31 94 ALA A O 1
ATOM 724 N N . SER A 1 95 ? -11.907 4.470 -7.052 1.00 88.94 95 SER A N 1
ATOM 725 C CA . SER A 1 95 ? -13.045 5.179 -6.468 1.00 88.94 95 S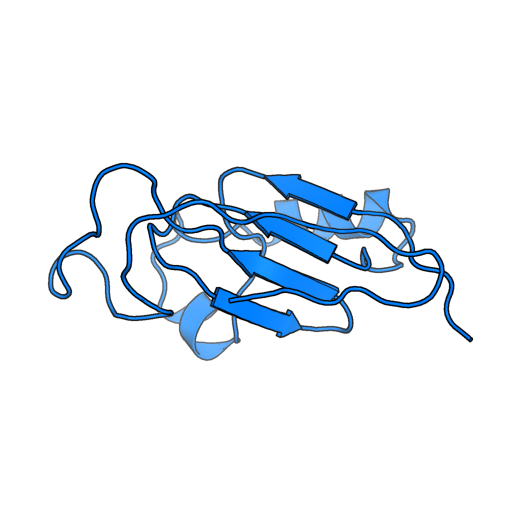ER A CA 1
ATOM 726 C C . SER A 1 95 ? -13.422 4.526 -5.147 1.00 88.94 95 SER A C 1
ATOM 728 O O . SER A 1 95 ? -13.642 3.319 -5.088 1.00 88.94 95 SER A O 1
ATOM 730 N N . LEU A 1 96 ? -13.496 5.332 -4.089 1.00 85.31 96 LEU A N 1
ATOM 731 C CA . LEU A 1 96 ? -13.836 4.867 -2.754 1.00 85.31 96 LEU A CA 1
ATOM 732 C C . LEU A 1 96 ? -15.220 5.366 -2.346 1.00 85.31 96 LEU A C 1
ATOM 734 O O . LEU A 1 96 ? -15.442 6.569 -2.229 1.00 85.31 96 LEU A O 1
ATOM 738 N N . SER A 1 97 ? -16.122 4.432 -2.056 1.00 84.06 97 SER A N 1
ATOM 739 C CA . SER A 1 97 ? -17.411 4.725 -1.434 1.00 84.06 97 SER A CA 1
ATOM 740 C C . SER A 1 97 ? -17.370 4.350 0.045 1.00 84.06 97 SER A C 1
ATOM 742 O O . SER A 1 97 ? -17.216 3.182 0.404 1.00 84.06 97 SER A O 1
ATOM 744 N N . LEU A 1 98 ? -17.510 5.354 0.911 1.00 76.75 98 LEU A N 1
ATOM 745 C CA . LEU A 1 98 ? -17.611 5.168 2.355 1.00 76.75 98 LEU A CA 1
ATOM 746 C C . LEU A 1 98 ? -19.090 5.084 2.735 1.00 76.75 98 LEU A C 1
ATOM 748 O O . LEU A 1 98 ? -19.802 6.083 2.667 1.00 76.75 98 LEU A O 1
ATOM 752 N N . ALA A 1 99 ? -19.552 3.896 3.124 1.00 71.69 99 ALA A N 1
ATOM 753 C CA . ALA A 1 99 ? -20.881 3.719 3.696 1.00 71.69 99 ALA A CA 1
ATOM 754 C C . ALA A 1 99 ? -20.781 3.591 5.226 1.00 71.69 99 ALA A C 1
ATOM 756 O O . ALA A 1 99 ? -19.810 3.003 5.714 1.00 71.69 99 ALA A O 1
ATOM 757 N N . PRO A 1 100 ? -21.789 4.059 5.985 1.00 62.84 100 PRO A N 1
ATOM 758 C CA . PRO A 1 100 ? -21.809 3.967 7.448 1.00 62.84 100 PRO A CA 1
ATOM 759 C C . PRO A 1 100 ? -21.632 2.543 8.002 1.00 62.84 100 PRO A C 1
ATOM 761 O O . PRO A 1 100 ? -21.254 2.396 9.161 1.00 62.84 100 PRO A O 1
ATOM 764 N N . GLU A 1 101 ? -21.858 1.504 7.183 1.00 58.12 101 GLU A N 1
ATOM 765 C CA . GLU A 1 101 ? -21.805 0.100 7.615 1.00 58.12 101 GLU A CA 1
ATOM 766 C C . GLU A 1 101 ? -20.816 -0.812 6.869 1.00 58.12 101 GLU A C 1
ATOM 768 O O . GLU A 1 101 ? -20.631 -1.960 7.276 1.00 58.12 101 GLU A O 1
ATOM 773 N N . ARG A 1 102 ? -20.133 -0.363 5.807 1.00 48.47 102 ARG A N 1
ATOM 774 C CA . ARG A 1 102 ? -19.092 -1.186 5.160 1.00 48.47 102 ARG A CA 1
ATOM 775 C C . ARG A 1 102 ? -18.299 -0.416 4.114 1.00 48.47 102 ARG A C 1
ATOM 777 O O . ARG A 1 102 ? -18.873 0.226 3.241 1.00 48.47 102 ARG A O 1
ATOM 784 N N . TYR A 1 103 ? -16.985 -0.606 4.125 1.00 45.22 103 TYR A N 1
ATOM 785 C CA . TYR A 1 103 ? -16.148 -0.429 2.943 1.00 45.22 103 TYR A CA 1
ATOM 786 C C . TYR A 1 103 ? -16.491 -1.537 1.926 1.00 45.22 103 TYR A C 1
ATOM 788 O O . TYR A 1 103 ? -16.487 -2.727 2.263 1.00 45.22 103 TYR A O 1
ATOM 796 N N . LYS A 1 104 ? -16.823 -1.164 0.687 1.00 46.94 104 LYS A N 1
ATOM 797 C CA . LYS A 1 104 ? -16.879 -2.078 -0.465 1.00 46.94 104 LYS A CA 1
ATOM 798 C C . LYS A 1 104 ? -16.133 -1.416 -1.625 1.00 46.94 104 LYS A C 1
ATOM 800 O O . LYS A 1 104 ? -16.532 -0.345 -2.066 1.00 46.94 104 LYS A O 1
ATOM 805 N N . ASN A 1 105 ? -15.060 -2.054 -2.092 1.00 38.50 105 ASN A N 1
ATOM 806 C CA . ASN A 1 105 ? -14.297 -1.622 -3.263 1.00 38.50 105 ASN A CA 1
ATOM 807 C C . ASN A 1 105 ? -14.844 -2.340 -4.508 1.00 38.50 105 ASN A C 1
ATOM 809 O O . ASN A 1 105 ? -14.901 -3.571 -4.520 1.00 38.50 105 ASN A O 1
ATOM 813 N N . SER A 1 106 ? -15.223 -1.589 -5.541 1.00 45.34 106 SER A N 1
ATOM 814 C CA . SER A 1 106 ? -15.548 -2.118 -6.874 1.00 45.34 106 SER A CA 1
ATOM 815 C C . SER A 1 106 ? -14.282 -2.065 -7.737 1.00 45.34 106 SER A C 1
ATOM 817 O O . SER A 1 106 ? -13.583 -1.051 -7.718 1.00 45.34 106 SER A O 1
ATOM 819 N N . SER A 1 107 ? -13.944 -3.183 -8.390 1.00 47.75 107 SER A N 1
ATOM 820 C CA . SER A 1 107 ? -12.664 -3.417 -9.096 1.00 47.75 107 SER A CA 1
ATOM 821 C C . SER A 1 107 ? -12.582 -2.824 -10.492 1.00 47.75 107 SER A C 1
ATOM 823 O O . SER A 1 107 ? -13.652 -2.671 -11.117 1.00 47.75 107 SER A O 1
#

Sequence (107 aa):
MRRPTGCAYHAKPVTAPGPELAAGPPYRFWPTPARIRLARLFGGTPPALVISGHVHQYRLLCLDGTDHLWVPTTWAVLPDHVQPVLGAKRCGIASLSLAPERYKNSS